Protein AF-A0A2N8M9T2-F1 (afdb_monomer_lite)

Secondary structure (DSSP, 8-state):
--EE----TT---EEEEEEE-SSEEEEEEEETTEEEEEEEEE-TTSEEEEEEEEES---HHHHHHHHHHHHHHHHHHH---EEEEEEEEES----------TTHHHHTT-

Structure (mmCIF, N/CA/C/O backbone):
data_AF-A0A2N8M9T2-F1
#
_entry.id   AF-A0A2N8M9T2-F1
#
loop_
_atom_site.group_PDB
_atom_site.id
_atom_site.type_symbol
_atom_site.label_atom_id
_atom_site.label_alt_id
_atom_site.label_comp_id
_atom_site.label_asym_id
_atom_site.label_entity_id
_atom_site.label_seq_id
_atom_site.pdbx_PDB_ins_code
_atom_site.Cartn_x
_atom_site.Cartn_y
_atom_site.Cartn_z
_atom_site.occupancy
_atom_site.B_iso_or_equiv
_atom_site.auth_seq_id
_atom_site.auth_comp_id
_atom_site.auth_asym_id
_atom_site.auth_atom_id
_atom_site.pdbx_PDB_model_num
ATOM 1 N N . MET A 1 1 ? -4.670 18.600 -5.767 1.00 42.41 1 MET A N 1
ATOM 2 C CA . MET A 1 1 ? -4.744 17.214 -5.257 1.00 42.41 1 MET A CA 1
ATOM 3 C C . MET A 1 1 ? -4.490 17.277 -3.760 1.00 42.41 1 MET A C 1
ATOM 5 O O . MET A 1 1 ? -3.589 18.020 -3.388 1.00 42.41 1 MET A O 1
ATOM 9 N N . PRO A 1 2 ? -5.295 16.626 -2.906 1.00 38.00 2 PRO A N 1
ATOM 10 C CA . PRO A 1 2 ? -5.039 16.622 -1.469 1.00 38.00 2 PRO A CA 1
ATOM 11 C C . PRO A 1 2 ? -3.763 15.819 -1.173 1.00 38.00 2 PRO A C 1
ATOM 13 O O . PRO A 1 2 ? -3.610 14.696 -1.652 1.00 38.00 2 PRO A O 1
ATOM 16 N N . HIS A 1 3 ? -2.844 16.425 -0.425 1.00 40.38 3 HIS A N 1
ATOM 17 C CA . HIS A 1 3 ? -1.669 15.763 0.137 1.00 40.38 3 HIS A CA 1
ATOM 18 C C . HIS A 1 3 ? -2.021 15.304 1.551 1.00 40.38 3 HIS A C 1
ATOM 20 O O . HIS A 1 3 ? -2.480 16.120 2.355 1.00 40.38 3 HIS A O 1
ATOM 26 N N . TYR A 1 4 ? -1.815 14.025 1.857 1.00 47.44 4 TYR A N 1
ATOM 27 C CA . TYR A 1 4 ? -2.029 13.503 3.204 1.00 47.44 4 TYR A CA 1
ATOM 28 C C . TYR A 1 4 ? -0.692 13.546 3.941 1.00 47.44 4 TYR A C 1
ATOM 30 O O . TYR A 1 4 ? 0.163 12.695 3.737 1.00 47.44 4 TYR A O 1
ATOM 38 N N . HIS A 1 5 ? -0.499 14.566 4.777 1.00 45.41 5 HIS A N 1
ATOM 39 C CA . HIS A 1 5 ? 0.665 14.641 5.657 1.00 45.41 5 HIS A CA 1
ATOM 40 C C . HIS A 1 5 ? 0.320 13.903 6.949 1.00 45.41 5 HIS A C 1
ATOM 42 O O . HIS A 1 5 ? -0.305 14.465 7.850 1.00 45.41 5 HIS A O 1
ATOM 48 N N . ASN A 1 6 ? 0.682 12.627 7.038 1.00 44.53 6 ASN A N 1
ATOM 49 C CA . ASN A 1 6 ? 0.607 11.898 8.297 1.00 44.53 6 ASN A CA 1
ATOM 50 C C . ASN A 1 6 ? 1.872 12.209 9.104 1.00 44.53 6 ASN A C 1
ATOM 52 O O . ASN A 1 6 ? 2.899 11.549 8.983 1.00 44.53 6 ASN A O 1
ATOM 56 N N . HIS A 1 7 ? 1.808 13.254 9.931 1.00 40.59 7 HIS A N 1
ATOM 57 C CA . HIS A 1 7 ? 2.900 13.588 10.840 1.00 40.59 7 HIS A CA 1
ATOM 58 C C . HIS A 1 7 ? 3.034 12.517 11.929 1.00 40.59 7 HIS A C 1
ATOM 60 O O . HIS A 1 7 ? 2.364 12.563 12.963 1.00 40.59 7 HIS A O 1
ATOM 66 N N . THR A 1 8 ? 3.956 11.578 11.731 1.00 42.56 8 THR A N 1
ATOM 67 C CA . THR A 1 8 ? 4.552 10.807 12.824 1.00 42.56 8 THR A CA 1
ATOM 68 C C . THR A 1 8 ? 5.969 11.300 13.065 1.00 42.56 8 THR A C 1
ATOM 70 O O . THR A 1 8 ? 6.771 11.384 12.140 1.00 42.56 8 THR A O 1
ATOM 73 N N . LYS A 1 9 ? 6.292 11.628 14.321 1.00 38.72 9 LYS A N 1
ATOM 74 C CA . LYS A 1 9 ? 7.661 11.942 14.751 1.00 38.72 9 LYS A CA 1
ATOM 75 C C . LYS A 1 9 ? 8.610 10.815 14.316 1.00 38.72 9 LYS A C 1
ATOM 77 O O . LYS A 1 9 ? 8.572 9.747 14.916 1.00 38.72 9 LYS A O 1
ATOM 82 N N . GLY A 1 10 ? 9.468 11.074 13.329 1.00 42.47 10 GLY A N 1
ATOM 83 C CA . GLY A 1 10 ? 10.645 10.246 13.037 1.00 42.47 10 GLY A CA 1
ATOM 84 C C . GLY A 1 10 ? 10.859 9.847 11.576 1.00 42.47 10 GLY A C 1
ATOM 85 O O . GLY A 1 10 ? 11.995 9.560 11.220 1.00 42.47 10 GLY A O 1
ATOM 86 N N . SER A 1 11 ? 9.834 9.885 10.723 1.00 51.53 11 SER A N 1
ATOM 87 C CA . SER A 1 11 ? 9.970 9.649 9.277 1.00 51.53 11 SER A CA 1
ATOM 88 C C . SER A 1 11 ? 8.750 10.225 8.560 1.00 51.53 11 SER A C 1
ATOM 90 O O . SER A 1 11 ? 7.643 9.712 8.717 1.00 51.53 11 SER A O 1
ATOM 92 N N . GLU A 1 12 ? 8.922 11.319 7.820 1.00 66.56 12 GLU A N 1
ATOM 93 C CA . GLU A 1 12 ? 7.841 11.895 7.013 1.00 66.56 12 GLU A CA 1
ATOM 94 C C . GLU A 1 12 ? 7.757 11.138 5.686 1.00 66.56 12 GLU A C 1
ATOM 96 O O . GLU A 1 12 ? 8.496 11.423 4.745 1.00 66.56 12 GLU A O 1
ATOM 101 N N . ASN A 1 13 ? 6.879 10.136 5.629 1.00 84.19 13 ASN A N 1
ATOM 102 C CA . ASN A 1 13 ? 6.476 9.548 4.360 1.00 84.19 13 ASN A CA 1
ATOM 103 C C . ASN A 1 13 ? 5.596 10.560 3.618 1.00 84.19 13 ASN A C 1
ATOM 105 O O . ASN A 1 13 ? 4.614 11.055 4.175 1.00 84.19 13 ASN A O 1
ATOM 109 N N . ASP A 1 14 ? 5.919 10.862 2.363 1.00 90.44 14 ASP A N 1
ATOM 110 C CA . ASP A 1 14 ? 5.069 11.719 1.531 1.00 90.44 14 ASP A CA 1
ATOM 111 C C . ASP A 1 14 ? 4.037 10.864 0.792 1.00 90.44 14 ASP A C 1
ATOM 113 O O . ASP A 1 14 ? 4.400 10.052 -0.063 1.00 90.44 14 ASP A O 1
ATOM 117 N N . TRP A 1 15 ? 2.754 11.046 1.122 1.00 93.19 15 TRP A N 1
ATOM 118 C CA . TRP A 1 15 ? 1.638 10.321 0.518 1.00 93.19 15 TRP A CA 1
ATOM 119 C C . TRP A 1 15 ? 0.907 11.172 -0.514 1.00 93.19 15 TRP A C 1
ATOM 121 O O . TRP A 1 15 ? 0.214 12.149 -0.202 1.00 93.19 15 TRP A O 1
ATOM 131 N N . LYS A 1 16 ? 0.950 10.710 -1.761 1.00 93.44 16 LYS A N 1
ATOM 132 C CA . LYS A 1 16 ? 0.199 11.278 -2.876 1.00 93.44 16 LYS A CA 1
ATOM 133 C C . LYS A 1 16 ? -0.935 10.346 -3.287 1.00 93.44 16 LYS A C 1
ATOM 135 O O . LYS A 1 16 ? -0.695 9.253 -3.795 1.00 93.44 16 LYS A O 1
ATOM 140 N N . LEU A 1 17 ? -2.178 10.800 -3.135 1.00 93.69 17 LEU A N 1
ATOM 141 C CA . LEU A 1 17 ? -3.348 10.082 -3.646 1.00 93.69 17 LEU A CA 1
ATOM 142 C C . LEU A 1 17 ? -3.361 10.112 -5.184 1.00 93.69 17 LEU A C 1
ATOM 144 O O . LEU A 1 17 ? -3.381 11.182 -5.794 1.00 93.69 17 LEU A O 1
ATOM 148 N N . ILE A 1 18 ? -3.367 8.932 -5.806 1.00 93.44 18 ILE A N 1
ATOM 149 C CA . ILE A 1 18 ? -3.386 8.749 -7.267 1.00 93.44 18 ILE A CA 1
ATOM 150 C C . ILE A 1 18 ? -4.801 8.448 -7.764 1.00 93.44 18 ILE A C 1
ATOM 152 O O . ILE A 1 18 ? -5.220 8.953 -8.806 1.00 93.44 18 ILE A O 1
ATOM 156 N N . ARG A 1 19 ? -5.545 7.620 -7.027 1.00 91.88 19 ARG A N 1
ATOM 157 C CA . ARG A 1 19 ? -6.906 7.197 -7.379 1.00 91.88 19 ARG A CA 1
ATOM 158 C C . ARG A 1 19 ? -7.705 6.932 -6.117 1.00 91.88 19 ARG A C 1
ATOM 160 O O . ARG A 1 19 ? -7.214 6.270 -5.212 1.00 91.88 19 ARG A O 1
ATOM 167 N N . GLU A 1 20 ? -8.965 7.339 -6.118 1.00 94.12 20 GLU A N 1
ATOM 168 C CA . GLU A 1 20 ? -9.921 6.988 -5.075 1.00 94.12 20 GLU A CA 1
ATOM 169 C C . GLU A 1 20 ? -11.232 6.492 -5.684 1.00 94.12 20 GLU A C 1
ATOM 171 O O . GLU A 1 20 ? -11.740 7.044 -6.661 1.00 94.12 20 GLU A O 1
ATOM 176 N N . THR A 1 21 ? -11.767 5.426 -5.097 1.00 92.38 21 THR A N 1
ATOM 177 C CA . THR A 1 21 ? -13.117 4.917 -5.327 1.00 92.38 21 THR A CA 1
ATOM 178 C C . THR A 1 21 ? -13.796 4.663 -3.977 1.00 92.38 21 THR A C 1
ATOM 180 O O . THR A 1 21 ? -13.179 4.793 -2.917 1.00 92.38 21 THR A O 1
ATOM 183 N N . ALA A 1 22 ? -15.071 4.267 -3.995 1.00 88.94 22 ALA A N 1
ATOM 184 C CA . ALA A 1 22 ? -15.788 3.919 -2.768 1.00 88.94 22 ALA A CA 1
ATOM 185 C C . ALA A 1 22 ? -15.100 2.780 -1.985 1.00 88.94 22 ALA A C 1
ATOM 187 O O . ALA A 1 22 ? -15.047 2.827 -0.755 1.00 88.94 22 ALA A O 1
ATOM 188 N N . SER A 1 23 ? -14.530 1.799 -2.692 1.00 92.06 23 SER A N 1
ATOM 189 C CA . SER A 1 23 ? -13.973 0.570 -2.114 1.00 92.06 23 SER A CA 1
ATOM 190 C C . SER A 1 23 ? -12.458 0.430 -2.268 1.00 92.06 23 SER A C 1
ATOM 192 O O . SER A 1 23 ? -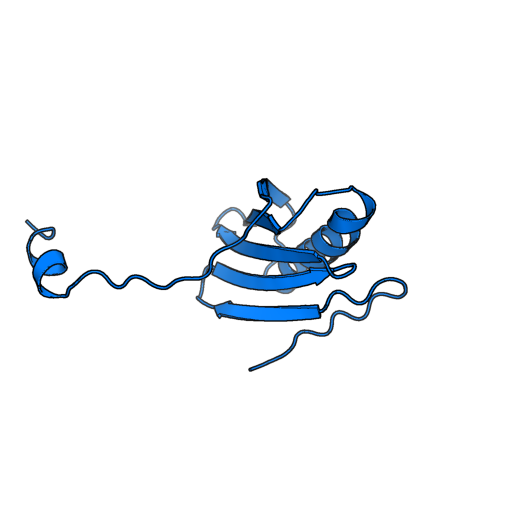11.910 -0.600 -1.884 1.00 92.06 23 SER A O 1
ATOM 194 N N . SER A 1 24 ? -11.759 1.419 -2.830 1.00 94.62 24 SER A N 1
ATOM 195 C CA . SER A 1 24 ? -10.303 1.349 -2.986 1.00 94.62 24 SER A CA 1
ATOM 196 C C . SER A 1 24 ? -9.635 2.717 -3.035 1.00 94.62 24 SER A C 1
ATOM 198 O O . SER A 1 24 ? -10.212 3.680 -3.544 1.00 94.62 24 SER A O 1
ATOM 200 N N . GLN A 1 25 ? -8.381 2.785 -2.609 1.00 95.31 25 GLN A N 1
ATOM 201 C CA . GLN A 1 25 ? -7.523 3.954 -2.756 1.00 95.31 25 GLN A CA 1
ATOM 202 C C . GLN A 1 25 ? -6.135 3.517 -3.214 1.00 95.31 25 GLN A C 1
ATOM 204 O O . GLN A 1 25 ? -5.578 2.564 -2.685 1.00 95.31 25 GLN A O 1
ATOM 209 N N . LYS A 1 26 ? -5.571 4.242 -4.177 1.00 95.12 26 LYS A N 1
ATOM 210 C CA . LYS A 1 26 ? -4.200 4.047 -4.638 1.00 95.12 26 LYS A CA 1
ATOM 211 C C . LYS A 1 26 ? -3.364 5.264 -4.282 1.00 95.12 26 LYS A C 1
ATOM 213 O O . LYS A 1 26 ? -3.731 6.387 -4.643 1.00 95.12 26 LYS A O 1
ATOM 218 N N . PHE A 1 27 ? -2.223 5.024 -3.657 1.00 95.44 27 PHE A N 1
ATOM 219 C CA . PHE A 1 27 ? -1.260 6.032 -3.254 1.00 95.44 27 PHE A CA 1
ATOM 220 C C . PHE A 1 27 ? 0.102 5.767 -3.878 1.00 95.44 27 PHE A C 1
ATOM 222 O O . PHE A 1 27 ? 0.490 4.623 -4.113 1.00 95.44 27 PHE A O 1
ATOM 229 N N . ARG A 1 28 ? 0.838 6.852 -4.087 1.00 94.88 28 ARG A N 1
ATOM 230 C CA . ARG A 1 28 ? 2.288 6.826 -4.195 1.00 94.88 28 ARG A CA 1
ATOM 231 C C . ARG A 1 28 ? 2.859 7.352 -2.895 1.00 94.88 28 ARG A C 1
ATOM 233 O O . ARG A 1 28 ? 2.503 8.455 -2.485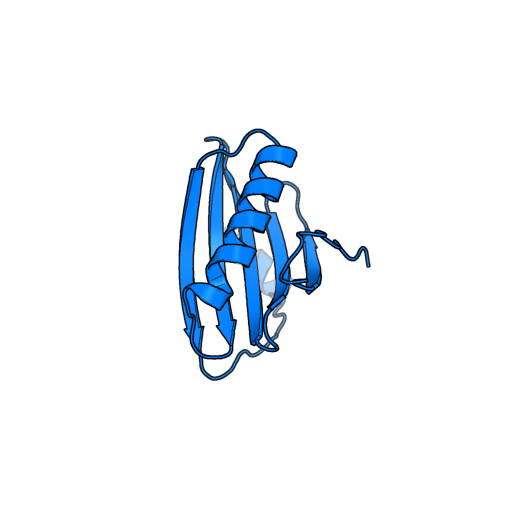 1.00 94.88 28 ARG A O 1
ATOM 240 N N . VAL A 1 29 ? 3.739 6.573 -2.293 1.00 94.44 29 VAL A N 1
ATOM 241 C CA . VAL A 1 29 ? 4.435 6.913 -1.060 1.00 94.44 29 VAL A CA 1
ATOM 242 C C . VAL A 1 29 ? 5.906 7.095 -1.382 1.00 94.44 29 VAL A C 1
ATOM 244 O O . VAL A 1 29 ? 6.502 6.251 -2.050 1.00 94.44 29 VAL A O 1
ATOM 247 N N . THR A 1 30 ? 6.486 8.200 -0.930 1.00 92.88 30 THR A N 1
ATOM 248 C CA . THR A 1 30 ? 7.938 8.388 -0.953 1.00 92.88 30 THR A CA 1
ATOM 249 C C . THR A 1 30 ? 8.456 8.247 0.469 1.00 92.88 30 THR A C 1
ATOM 251 O O . THR A 1 30 ? 8.144 9.079 1.318 1.00 92.88 30 THR A O 1
ATOM 254 N N . ALA A 1 31 ? 9.231 7.195 0.718 1.00 90.19 31 ALA A N 1
ATOM 255 C CA . ALA A 1 31 ? 9.808 6.861 2.016 1.00 90.19 31 ALA A CA 1
ATOM 256 C C . ALA A 1 31 ? 11.310 6.621 1.833 1.00 90.19 31 ALA A C 1
ATOM 258 O O . ALA A 1 31 ? 11.697 5.861 0.955 1.00 90.19 31 ALA A O 1
ATOM 259 N N . GLU A 1 32 ? 12.171 7.306 2.592 1.00 88.06 32 GLU A N 1
ATOM 260 C CA . GLU A 1 32 ? 13.640 7.199 2.452 1.00 88.06 32 GLU A CA 1
ATOM 261 C C . GLU A 1 32 ? 14.134 7.328 0.988 1.00 88.06 32 GLU A C 1
ATOM 263 O O . GLU A 1 32 ? 14.996 6.581 0.540 1.00 88.06 32 GLU A O 1
ATOM 268 N N . GLN A 1 33 ? 13.551 8.255 0.210 1.00 86.75 33 GLN A N 1
ATOM 269 C CA . GLN A 1 33 ? 13.806 8.445 -1.238 1.00 86.75 33 GLN A CA 1
ATOM 270 C C . GLN A 1 33 ? 13.392 7.267 -2.144 1.00 86.75 33 GLN A C 1
ATOM 272 O O . GLN A 1 33 ? 13.544 7.345 -3.363 1.00 86.75 33 GLN A O 1
ATOM 277 N N . THR A 1 34 ? 12.816 6.215 -1.571 1.00 90.62 34 THR A N 1
ATOM 278 C CA . THR A 1 34 ? 12.262 5.059 -2.272 1.00 90.62 34 THR A CA 1
ATOM 279 C C . THR A 1 34 ? 10.794 5.302 -2.594 1.00 90.62 34 THR A C 1
ATOM 281 O O . THR A 1 34 ? 10.033 5.800 -1.759 1.00 90.62 34 THR A O 1
ATOM 284 N N . LYS A 1 35 ? 10.379 4.953 -3.816 1.00 93.69 35 LYS A N 1
ATOM 285 C CA . LYS A 1 35 ? 8.973 5.029 -4.219 1.00 93.69 35 LYS A CA 1
ATOM 286 C C . LYS A 1 35 ? 8.271 3.716 -3.929 1.00 93.69 35 LYS A C 1
ATOM 288 O O . LYS A 1 35 ? 8.774 2.644 -4.261 1.00 93.69 35 LYS A O 1
ATOM 293 N N . ILE A 1 36 ? 7.082 3.825 -3.357 1.00 95.44 36 ILE A N 1
ATOM 294 C CA . ILE A 1 36 ? 6.224 2.696 -3.033 1.00 95.44 36 ILE A CA 1
ATOM 295 C C . ILE A 1 36 ? 4.835 2.991 -3.591 1.00 95.44 36 ILE A C 1
ATOM 297 O O . ILE A 1 36 ? 4.208 3.991 -3.240 1.00 95.44 36 ILE A O 1
ATOM 301 N N . GLU A 1 37 ? 4.340 2.134 -4.474 1.00 96.25 37 GLU A N 1
ATOM 302 C CA . GLU A 1 37 ? 2.939 2.157 -4.882 1.00 96.25 37 GLU A CA 1
ATOM 303 C C . GLU A 1 37 ? 2.136 1.319 -3.889 1.00 96.25 37 GLU A C 1
ATOM 305 O O . GLU A 1 37 ? 2.446 0.149 -3.670 1.00 96.25 37 GLU A O 1
ATOM 310 N N . VAL A 1 38 ? 1.106 1.917 -3.297 1.00 96.88 38 VAL A N 1
ATOM 311 C CA . VAL A 1 38 ? 0.234 1.267 -2.315 1.00 96.88 38 VAL A CA 1
ATOM 312 C C . VAL A 1 38 ? -1.188 1.266 -2.866 1.00 96.88 38 VAL A C 1
ATOM 314 O O . VAL A 1 38 ? -1.789 2.329 -3.020 1.00 96.88 38 VAL A O 1
ATOM 317 N N . ASP A 1 39 ? -1.736 0.091 -3.177 1.00 96.50 39 ASP A N 1
ATOM 318 C CA . ASP A 1 39 ? -3.149 -0.073 -3.547 1.00 96.50 39 ASP A CA 1
ATOM 319 C C . ASP A 1 39 ? -3.903 -0.741 -2.401 1.00 96.50 39 ASP A C 1
ATOM 321 O O . ASP A 1 39 ? -3.616 -1.876 -2.024 1.00 96.50 39 ASP A O 1
ATOM 325 N N . ILE A 1 40 ? -4.852 -0.010 -1.830 1.00 96.31 40 ILE A N 1
ATOM 326 C CA . ILE A 1 40 ? -5.657 -0.416 -0.686 1.00 96.31 40 ILE A CA 1
ATOM 327 C C . ILE A 1 40 ? -7.061 -0.726 -1.181 1.00 96.31 40 ILE A C 1
ATOM 329 O O . ILE A 1 40 ? -7.706 0.126 -1.798 1.00 96.31 40 ILE A O 1
ATOM 333 N N . HIS A 1 41 ? -7.578 -1.904 -0.842 1.00 96.12 41 HIS A N 1
ATOM 334 C CA . HIS A 1 41 ? -8.982 -2.242 -1.035 1.00 96.12 41 HIS A CA 1
ATOM 335 C C . HIS A 1 41 ? -9.657 -2.547 0.301 1.00 96.12 41 HIS A C 1
ATOM 337 O O . HIS A 1 41 ? -9.122 -3.246 1.160 1.00 96.12 41 HIS A O 1
ATOM 343 N N . TYR A 1 42 ? -10.863 -2.010 0.443 1.00 93.38 42 TYR A N 1
ATOM 344 C CA . TYR A 1 42 ? -11.705 -2.147 1.621 1.00 93.38 42 TYR A CA 1
ATOM 345 C C . TYR A 1 42 ? -12.726 -3.256 1.372 1.00 93.38 42 TYR A C 1
ATOM 347 O O . TYR A 1 42 ? -13.572 -3.124 0.482 1.00 93.38 42 TYR A O 1
ATOM 355 N N . THR A 1 43 ? -12.649 -4.351 2.132 1.00 92.62 43 THR A N 1
ATOM 356 C CA . THR A 1 43 ? -13.586 -5.476 1.998 1.00 92.62 43 THR A CA 1
ATOM 357 C C . THR A 1 43 ? -14.784 -5.348 2.942 1.00 92.62 43 THR A C 1
ATOM 359 O O . THR A 1 43 ? -14.744 -4.648 3.953 1.00 92.62 43 THR A O 1
ATOM 362 N N . ALA A 1 44 ? -15.869 -6.066 2.639 1.00 89.81 44 ALA A N 1
ATOM 363 C CA . ALA A 1 44 ? -17.055 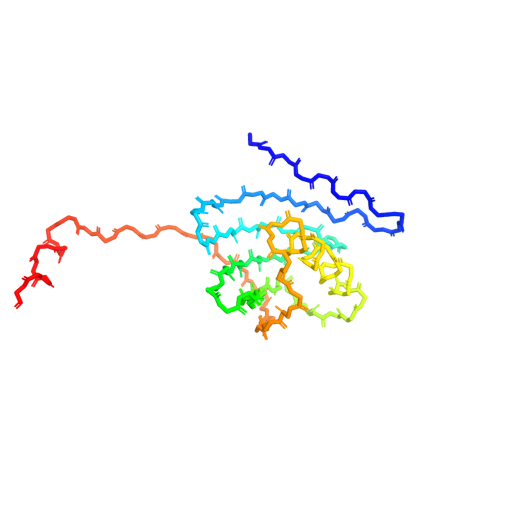-6.104 3.499 1.00 89.81 44 ALA A CA 1
ATOM 364 C C . ALA A 1 44 ? -16.782 -6.743 4.877 1.00 89.81 44 ALA A C 1
ATOM 366 O O . ALA A 1 44 ? -17.449 -6.416 5.854 1.00 89.81 44 ALA A O 1
ATOM 367 N N . GLU A 1 45 ? -15.779 -7.618 4.962 1.00 90.88 45 GLU A N 1
ATOM 368 C CA . GLU A 1 45 ? -15.364 -8.332 6.178 1.00 90.88 45 GLU A CA 1
ATOM 369 C C . GLU A 1 45 ? -14.492 -7.471 7.107 1.00 90.88 45 GLU A C 1
ATOM 371 O O . GLU A 1 45 ? -13.986 -7.968 8.109 1.00 90.88 45 GLU A O 1
ATOM 376 N N . LYS A 1 46 ? -14.317 -6.178 6.789 1.00 91.00 46 LYS A N 1
ATOM 377 C CA . LYS A 1 46 ? -13.419 -5.245 7.488 1.00 91.00 46 LYS A CA 1
ATOM 378 C C . LYS A 1 46 ? -11.948 -5.678 7.473 1.00 91.00 46 LYS A C 1
ATOM 380 O O . LYS A 1 46 ? -11.191 -5.399 8.404 1.00 91.00 46 LYS A O 1
ATOM 385 N N . ILE A 1 47 ? -11.532 -6.308 6.378 1.00 93.38 47 ILE A N 1
ATOM 386 C CA . ILE A 1 47 ? -10.130 -6.605 6.083 1.00 93.38 47 ILE A CA 1
ATOM 387 C C . ILE A 1 47 ? -9.644 -5.577 5.057 1.00 93.38 47 ILE A C 1
ATOM 389 O O . ILE A 1 47 ? -10.310 -5.308 4.055 1.00 93.38 47 ILE A O 1
ATOM 393 N N . LEU A 1 48 ? -8.497 -4.962 5.321 1.00 94.25 48 LEU A N 1
ATOM 394 C CA . LEU A 1 48 ? -7.763 -4.180 4.334 1.00 94.25 48 LEU A CA 1
ATOM 395 C C . LEU A 1 48 ? -6.911 -5.133 3.513 1.00 94.25 48 LEU A C 1
ATOM 397 O O . LEU A 1 48 ? -5.966 -5.699 4.053 1.00 94.25 48 LEU A O 1
ATOM 401 N N . THR A 1 49 ? -7.197 -5.279 2.225 1.00 96.88 49 THR A N 1
ATOM 402 C CA . THR A 1 49 ? -6.265 -5.965 1.322 1.00 96.88 49 THR A CA 1
ATOM 403 C C . THR A 1 49 ? -5.354 -4.929 0.679 1.00 96.88 49 THR A C 1
ATOM 405 O O . THR A 1 49 ? -5.850 -3.991 0.045 1.00 96.88 49 THR A O 1
ATOM 408 N N . VAL A 1 50 ? -4.043 -5.078 0.844 1.00 97.56 50 VAL A N 1
ATOM 409 C CA . VAL A 1 50 ? -3.047 -4.075 0.457 1.00 97.56 50 VAL A CA 1
ATOM 410 C C . VAL A 1 50 ? -2.007 -4.679 -0.475 1.00 97.56 50 VAL A C 1
ATOM 412 O O . VAL A 1 50 ? -1.348 -5.658 -0.146 1.00 97.56 50 VAL A O 1
ATOM 415 N N . ASN A 1 51 ? -1.810 -4.058 -1.630 1.00 97.75 51 ASN A N 1
ATOM 416 C CA . ASN A 1 51 ? -0.712 -4.388 -2.530 1.00 97.75 51 ASN A CA 1
ATOM 417 C C . ASN A 1 51 ? 0.348 -3.294 -2.445 1.00 97.75 51 ASN A C 1
ATOM 419 O O . ASN A 1 51 ? 0.042 -2.127 -2.697 1.00 97.75 51 ASN A O 1
ATOM 423 N N . LEU A 1 52 ? 1.578 -3.675 -2.106 1.00 97.12 52 LEU A N 1
ATOM 424 C CA . LEU A 1 52 ? 2.735 -2.790 -2.073 1.00 97.12 52 LEU A CA 1
ATOM 425 C C . LEU A 1 52 ? 3.705 -3.169 -3.192 1.00 97.12 52 LEU A C 1
ATOM 427 O O . LEU A 1 52 ? 4.099 -4.330 -3.307 1.00 97.12 52 LEU A O 1
ATOM 431 N N . VAL A 1 53 ? 4.122 -2.186 -3.985 1.00 96.75 53 VAL A N 1
ATOM 432 C CA . VAL A 1 53 ? 5.204 -2.344 -4.965 1.00 96.75 53 VAL A CA 1
ATOM 433 C C . VAL A 1 53 ? 6.297 -1.336 -4.654 1.00 96.75 53 VAL A C 1
ATOM 435 O O . VAL A 1 53 ? 6.044 -0.134 -4.698 1.00 96.75 53 VAL A O 1
ATOM 438 N N . VAL A 1 54 ? 7.496 -1.819 -4.347 1.00 96.19 54 VAL A N 1
ATOM 439 C CA . VAL A 1 54 ? 8.657 -1.004 -3.980 1.00 96.19 54 VAL A CA 1
ATOM 440 C C . VAL A 1 54 ? 9.603 -0.910 -5.174 1.00 96.19 54 VAL A C 1
ATOM 442 O O . VAL A 1 54 ? 10.030 -1.928 -5.716 1.00 96.19 54 VAL A O 1
ATOM 445 N N . GLU A 1 55 ? 9.936 0.314 -5.587 1.00 94.50 55 GLU A N 1
ATOM 446 C CA . GLU A 1 55 ? 11.009 0.573 -6.551 1.00 94.50 55 GLU A CA 1
ATOM 447 C C . GLU A 1 55 ? 12.360 0.507 -5.825 1.00 94.50 55 GLU A C 1
ATOM 449 O O . GLU A 1 55 ? 12.819 1.488 -5.246 1.00 94.50 55 GLU A O 1
ATOM 454 N N . GLY A 1 56 ? 12.976 -0.669 -5.819 1.00 90.88 56 GLY A N 1
ATOM 455 C CA . GLY A 1 56 ? 14.206 -0.980 -5.108 1.00 90.88 56 GLY A CA 1
ATOM 456 C C . GLY A 1 56 ? 14.045 -2.228 -4.251 1.00 90.88 56 GLY A C 1
ATOM 457 O O . GLY A 1 56 ? 13.352 -3.171 -4.625 1.00 90.88 56 GLY A O 1
ATOM 458 N N . HIS A 1 57 ? 14.706 -2.229 -3.095 1.00 91.06 57 HIS A N 1
ATOM 459 C CA . HIS A 1 57 ? 14.649 -3.330 -2.142 1.00 91.06 57 HIS A CA 1
ATOM 460 C C . HIS A 1 57 ? 13.880 -2.923 -0.887 1.00 91.06 57 HIS A C 1
ATOM 462 O O . HIS A 1 57 ? 14.218 -1.932 -0.234 1.00 91.06 57 HIS A O 1
ATOM 468 N N . ALA A 1 58 ? 12.874 -3.708 -0.519 1.00 91.50 58 ALA A N 1
ATOM 469 C CA . ALA A 1 58 ? 12.125 -3.502 0.698 1.00 91.50 58 ALA A CA 1
ATOM 470 C C . ALA A 1 58 ? 12.919 -3.946 1.926 1.00 91.50 58 ALA A C 1
ATOM 472 O O . ALA A 1 58 ? 13.299 -5.106 2.091 1.00 91.50 58 ALA A O 1
ATOM 473 N N . THR A 1 59 ? 13.087 -3.017 2.859 1.00 92.25 59 THR A N 1
ATOM 474 C CA . THR A 1 59 ? 13.627 -3.293 4.188 1.00 92.25 59 THR A CA 1
ATOM 475 C C . THR A 1 59 ? 12.543 -3.106 5.243 1.00 92.25 59 THR A C 1
ATOM 477 O O . THR A 1 59 ? 11.549 -2.407 5.042 1.00 92.25 59 THR A O 1
ATOM 480 N N . LYS A 1 60 ? 12.733 -3.708 6.421 1.00 89.12 60 LYS A N 1
ATOM 481 C CA . LYS A 1 60 ? 11.811 -3.498 7.548 1.00 89.12 60 LYS A CA 1
ATOM 482 C C . LYS A 1 60 ? 11.775 -2.038 8.007 1.00 89.12 60 LYS A C 1
ATOM 484 O O . LYS A 1 60 ? 10.714 -1.570 8.402 1.00 89.12 60 LYS A O 1
ATOM 489 N N . SER A 1 61 ? 12.907 -1.329 7.968 1.00 89.19 61 SER A N 1
ATOM 490 C CA . SER A 1 61 ? 12.963 0.091 8.343 1.00 89.19 61 SER A CA 1
ATOM 491 C C . SER A 1 61 ? 12.142 0.955 7.393 1.00 89.19 61 SER A C 1
ATOM 493 O O . SER A 1 61 ? 11.420 1.825 7.860 1.00 89.19 61 SER A O 1
ATOM 495 N N . LEU A 1 62 ? 12.182 0.639 6.095 1.00 90.94 62 LEU A N 1
ATOM 496 C CA . LEU A 1 62 ? 11.377 1.301 5.078 1.00 90.94 62 LEU A CA 1
ATOM 497 C C . LEU A 1 62 ? 9.879 0.994 5.237 1.00 90.94 62 LEU A C 1
ATOM 499 O O . LEU A 1 62 ? 9.047 1.894 5.175 1.00 90.94 62 LEU A O 1
ATOM 503 N N . LEU A 1 63 ? 9.522 -0.281 5.431 1.00 92.50 63 LEU A N 1
ATOM 504 C CA . LEU A 1 63 ? 8.125 -0.720 5.391 1.00 92.50 63 LEU A CA 1
ATOM 505 C C . LEU A 1 63 ? 7.346 -0.468 6.680 1.00 92.50 63 LEU A C 1
ATOM 507 O O . LEU A 1 63 ? 6.156 -0.171 6.603 1.00 92.50 63 LEU A O 1
ATOM 511 N N . ASN A 1 64 ? 7.967 -0.594 7.856 1.00 92.69 64 ASN A N 1
ATOM 512 C CA . ASN A 1 64 ? 7.239 -0.485 9.124 1.00 92.69 64 ASN A CA 1
ATOM 513 C C . ASN A 1 64 ? 6.486 0.857 9.262 1.00 92.69 64 ASN A C 1
ATOM 515 O O . ASN A 1 64 ? 5.288 0.815 9.539 1.00 92.69 64 ASN A O 1
ATOM 519 N N . PRO A 1 65 ? 7.101 2.028 8.990 1.00 91.44 65 PRO A N 1
ATOM 520 C CA . PRO A 1 65 ? 6.389 3.306 9.056 1.00 91.44 65 PRO A CA 1
ATOM 521 C C . PRO A 1 65 ? 5.218 3.394 8.068 1.00 91.44 65 PRO A C 1
ATOM 523 O O . PRO A 1 65 ? 4.163 3.935 8.394 1.00 91.44 65 PRO A O 1
ATOM 526 N N . VAL A 1 66 ? 5.380 2.828 6.868 1.00 93.50 66 VAL A N 1
ATOM 527 C CA . VAL A 1 66 ? 4.330 2.798 5.838 1.00 93.50 66 VAL A CA 1
ATOM 528 C C . VAL A 1 66 ? 3.155 1.932 6.297 1.00 93.50 66 VAL A C 1
ATOM 530 O O . VAL A 1 66 ? 2.003 2.348 6.186 1.00 93.50 66 VAL A O 1
ATOM 533 N N . MET A 1 67 ? 3.429 0.759 6.871 1.00 94.56 67 MET A N 1
ATOM 534 C CA . MET A 1 67 ? 2.402 -0.144 7.400 1.00 94.56 67 MET A CA 1
ATOM 535 C C . MET A 1 67 ? 1.661 0.451 8.604 1.00 94.56 67 MET A C 1
ATOM 537 O O . MET A 1 67 ? 0.438 0.323 8.682 1.00 94.56 67 MET A O 1
ATOM 541 N N . ASP A 1 68 ? 2.358 1.156 9.498 1.00 93.00 68 ASP A N 1
ATOM 542 C CA . ASP A 1 68 ? 1.735 1.867 10.622 1.00 93.00 68 ASP A CA 1
ATOM 543 C C . ASP A 1 68 ? 0.742 2.934 10.130 1.00 93.00 68 ASP A C 1
ATOM 545 O O . ASP A 1 68 ? -0.359 3.093 10.668 1.00 93.00 68 ASP A O 1
ATOM 549 N N . GLU A 1 69 ? 1.101 3.658 9.069 1.00 92.56 69 GLU A N 1
ATOM 550 C CA . GLU A 1 69 ? 0.226 4.644 8.437 1.00 92.56 69 GLU A CA 1
ATOM 551 C C . GLU A 1 69 ? -0.983 4.015 7.740 1.00 92.56 69 GLU A C 1
ATOM 553 O O . GLU A 1 69 ? -2.099 4.523 7.892 1.00 92.56 69 GLU A O 1
ATOM 558 N N . ILE A 1 70 ? -0.801 2.879 7.061 1.00 93.75 70 ILE A N 1
ATOM 559 C CA . ILE A 1 70 ? -1.900 2.088 6.486 1.00 93.75 70 ILE A CA 1
ATOM 560 C C . ILE A 1 70 ? -2.865 1.631 7.583 1.00 93.75 70 ILE A C 1
ATOM 562 O O . ILE A 1 70 ? -4.081 1.752 7.420 1.00 93.75 70 ILE A O 1
ATOM 566 N N . GLY A 1 71 ? -2.348 1.163 8.722 1.00 92.12 71 GLY A N 1
ATOM 567 C CA . GLY A 1 71 ? -3.171 0.776 9.867 1.00 92.12 71 GLY A CA 1
ATOM 568 C C . GLY A 1 71 ? -4.037 1.928 10.372 1.00 92.12 71 GLY A C 1
ATOM 569 O O . GLY A 1 71 ? -5.244 1.767 10.561 1.00 92.12 71 GLY A O 1
ATOM 570 N N . ARG A 1 72 ? -3.465 3.130 10.502 1.00 90.62 72 ARG A N 1
ATOM 571 C CA . ARG A 1 72 ? -4.234 4.330 10.876 1.00 90.62 72 ARG A CA 1
ATOM 572 C C . ARG A 1 72 ? -5.307 4.685 9.850 1.00 90.62 72 ARG A C 1
ATOM 574 O O . ARG A 1 72 ? -6.428 5.017 10.243 1.00 90.62 72 ARG A O 1
ATOM 581 N N . LEU A 1 73 ? -4.997 4.578 8.556 1.00 88.75 73 LEU A N 1
ATOM 582 C CA . LEU A 1 73 ? -5.980 4.779 7.487 1.00 88.75 73 LEU A CA 1
ATOM 583 C C . LEU A 1 73 ? -7.147 3.789 7.622 1.00 88.75 73 LEU A C 1
ATOM 585 O O . LEU A 1 73 ? -8.307 4.207 7.590 1.00 88.75 73 LEU A O 1
ATOM 589 N N . GLY A 1 74 ? -6.856 2.508 7.858 1.00 89.12 74 GLY A N 1
ATOM 590 C CA . GLY A 1 74 ? -7.854 1.460 8.094 1.00 89.12 74 GLY A CA 1
ATOM 591 C C . GLY A 1 74 ? -8.795 1.742 9.250 1.00 89.12 74 GLY A C 1
ATOM 592 O O . GLY A 1 74 ? -10.020 1.712 9.093 1.00 89.12 74 GLY A O 1
ATOM 593 N N . LEU A 1 75 ? -8.223 2.072 10.406 1.00 89.25 75 LEU A N 1
ATOM 594 C CA . LEU A 1 75 ? -8.991 2.381 11.608 1.00 89.25 75 LEU A CA 1
ATOM 595 C C . LEU A 1 75 ? -9.885 3.609 11.399 1.00 89.25 75 LEU A C 1
ATOM 597 O O . LEU A 1 75 ? -11.061 3.574 11.760 1.00 89.25 75 LEU A O 1
ATOM 601 N N . SER A 1 76 ? -9.373 4.655 10.740 1.00 86.00 76 SER A N 1
ATOM 602 C CA . SER A 1 76 ? -10.124 5.898 10.507 1.00 86.00 76 SER A CA 1
ATOM 603 C C . SER A 1 76 ? -11.329 5.747 9.570 1.00 86.00 76 SER A C 1
ATOM 605 O O . SER A 1 76 ? -12.271 6.533 9.657 1.00 86.00 76 SER A O 1
ATOM 607 N N . ARG A 1 77 ? -11.322 4.744 8.680 1.00 82.00 77 ARG A N 1
ATOM 608 C CA . ARG A 1 77 ? -12.349 4.575 7.638 1.00 82.00 77 ARG A CA 1
ATOM 609 C C . ARG A 1 77 ? -13.487 3.630 8.025 1.00 82.00 77 ARG A C 1
ATOM 611 O O . ARG A 1 77 ? -14.540 3.677 7.394 1.00 82.00 77 ARG A O 1
ATOM 618 N N . GLY A 1 78 ? -13.316 2.785 9.042 1.00 80.31 78 GLY A N 1
ATOM 619 C CA . GLY A 1 78 ? -14.394 1.884 9.463 1.00 80.31 78 GLY A CA 1
ATOM 620 C C . GLY A 1 78 ? -13.982 0.707 10.335 1.00 80.31 78 GLY A C 1
ATOM 621 O O . GLY A 1 78 ? -14.636 -0.334 10.253 1.00 80.31 78 GLY A O 1
ATOM 622 N N . ASP A 1 79 ? -12.936 0.869 11.155 1.00 87.19 79 ASP A N 1
ATOM 623 C CA . ASP A 1 79 ? -12.442 -0.186 12.051 1.00 87.19 79 ASP A CA 1
ATOM 624 C C . ASP A 1 79 ? -11.954 -1.433 11.287 1.00 87.19 79 ASP A C 1
ATOM 626 O O . ASP A 1 79 ? -12.291 -2.574 11.599 1.00 87.19 79 ASP A O 1
ATOM 630 N N . TYR A 1 80 ? -11.176 -1.204 10.225 1.00 89.38 80 TYR A N 1
ATOM 631 C CA . TYR A 1 80 ? -10.500 -2.279 9.506 1.00 89.38 80 TYR A CA 1
ATOM 632 C C . TYR A 1 80 ? -9.250 -2.699 10.288 1.00 89.38 80 TYR A C 1
ATOM 634 O O . TYR A 1 80 ? -8.171 -2.141 10.094 1.00 89.38 80 TYR A O 1
ATOM 642 N N . ALA A 1 81 ? -9.414 -3.642 11.215 1.00 84.25 81 ALA A N 1
ATOM 643 C CA . ALA A 1 81 ? -8.371 -4.042 12.164 1.00 84.25 81 ALA A CA 1
ATOM 644 C C . ALA A 1 81 ? -7.385 -5.095 11.620 1.00 84.25 81 ALA A C 1
ATOM 646 O O . ALA A 1 81 ? -6.361 -5.358 12.248 1.00 84.25 81 ALA A O 1
ATOM 647 N N . VAL A 1 82 ? -7.683 -5.706 10.469 1.00 91.25 82 VAL A N 1
ATOM 648 C CA . VAL A 1 82 ? -6.832 -6.719 9.829 1.00 91.25 82 VAL A CA 1
ATOM 649 C C . VAL A 1 82 ? -6.313 -6.181 8.503 1.00 91.25 82 VAL A C 1
ATOM 651 O O . VAL A 1 82 ? -7.094 -5.693 7.687 1.00 91.25 82 VAL A O 1
ATOM 654 N N . ILE A 1 83 ? -5.002 -6.301 8.288 1.00 93.88 83 ILE A N 1
ATOM 655 C CA . ILE A 1 83 ? -4.331 -5.958 7.032 1.00 93.88 83 ILE A CA 1
ATOM 656 C C . ILE A 1 83 ? -3.787 -7.249 6.421 1.00 93.88 83 ILE A C 1
ATOM 658 O O . ILE A 1 83 ? -2.854 -7.843 6.957 1.00 93.88 83 ILE A O 1
ATOM 662 N N . ASP A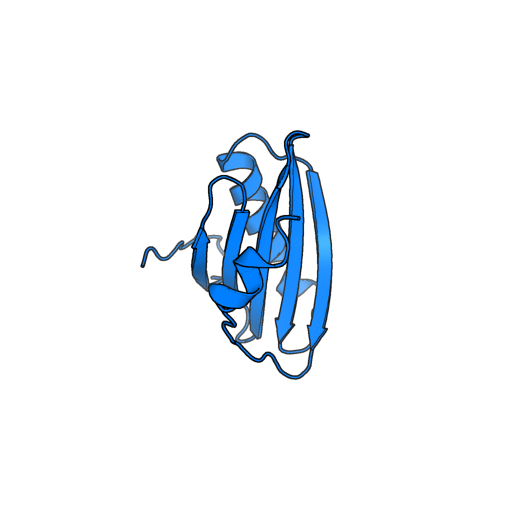 1 84 ? -4.374 -7.669 5.308 1.00 96.25 84 ASP A N 1
ATOM 663 C CA . ASP A 1 84 ? -3.843 -8.716 4.440 1.00 96.25 84 ASP A CA 1
ATOM 664 C C . ASP A 1 84 ? -3.033 -8.044 3.327 1.00 96.25 84 ASP A C 1
ATOM 666 O O . ASP A 1 84 ? -3.550 -7.151 2.654 1.00 96.25 84 ASP A O 1
ATOM 670 N N . TYR A 1 85 ? -1.757 -8.392 3.156 1.00 96.81 85 TYR A N 1
ATOM 671 C CA . TYR A 1 85 ? -0.897 -7.671 2.221 1.00 96.81 85 TYR A CA 1
ATOM 672 C C . TYR A 1 85 ? -0.024 -8.568 1.354 1.00 96.81 85 TYR A C 1
ATOM 674 O O . TYR A 1 85 ? 0.475 -9.607 1.778 1.00 96.81 85 TYR A O 1
ATOM 682 N N . THR A 1 86 ? 0.209 -8.100 0.130 1.00 97.12 86 THR A N 1
ATOM 683 C CA . THR A 1 86 ? 1.228 -8.625 -0.779 1.00 97.12 86 THR A CA 1
ATOM 684 C C . THR A 1 86 ? 2.262 -7.538 -1.040 1.00 97.12 86 THR A C 1
ATOM 686 O O . THR A 1 86 ? 1.915 -6.376 -1.250 1.00 97.12 86 THR A O 1
ATOM 689 N N . LEU A 1 87 ? 3.537 -7.920 -1.031 1.00 96.81 87 LEU A N 1
ATOM 690 C CA . LEU A 1 87 ? 4.673 -7.044 -1.294 1.00 96.81 87 LEU A CA 1
ATOM 691 C C . LEU A 1 87 ? 5.424 -7.544 -2.527 1.00 96.81 87 LEU A C 1
ATOM 693 O O . LEU A 1 87 ? 5.648 -8.745 -2.682 1.00 96.81 87 LEU A O 1
ATOM 697 N N . SER A 1 88 ? 5.826 -6.627 -3.396 1.00 96.00 88 SER A N 1
ATOM 698 C CA . SER A 1 88 ? 6.710 -6.898 -4.525 1.00 96.00 88 SER A CA 1
ATOM 699 C C . SER A 1 88 ? 7.824 -5.862 -4.585 1.00 96.00 88 SER A C 1
ATOM 701 O O . SER A 1 88 ? 7.555 -4.665 -4.517 1.00 96.00 88 SER A O 1
ATOM 703 N N . ASP A 1 89 ? 9.048 -6.335 -4.782 1.00 94.19 89 ASP A N 1
ATOM 704 C CA . ASP A 1 89 ? 10.229 -5.504 -5.010 1.00 94.19 89 ASP A CA 1
ATOM 705 C C . ASP A 1 89 ? 10.591 -5.555 -6.495 1.00 94.19 89 ASP A C 1
ATOM 707 O O . ASP A 1 89 ? 10.558 -6.622 -7.115 1.00 94.19 89 ASP A O 1
ATOM 711 N N . THR A 1 90 ? 10.929 -4.408 -7.078 1.00 93.50 90 THR A N 1
ATOM 712 C CA . THR A 1 90 ? 11.329 -4.299 -8.485 1.00 93.50 90 THR A CA 1
ATOM 713 C C . THR A 1 90 ? 12.426 -3.260 -8.652 1.00 93.50 90 THR A C 1
ATOM 715 O O . THR A 1 90 ? 12.415 -2.235 -7.984 1.00 93.50 90 THR A O 1
ATOM 718 N N . GLU A 1 91 ? 13.353 -3.473 -9.585 1.00 91.31 91 GLU A N 1
ATOM 719 C CA . GLU A 1 91 ? 14.385 -2.477 -9.909 1.00 91.31 91 GLU A CA 1
ATOM 720 C C . GLU A 1 91 ? 13.791 -1.215 -10.546 1.00 91.31 91 GLU A C 1
ATOM 722 O O . GLU A 1 91 ? 14.294 -0.109 -10.351 1.00 91.31 91 GLU A O 1
ATOM 727 N N . HIS A 1 92 ? 12.710 -1.383 -11.311 1.00 88.31 92 HIS A N 1
ATOM 728 C CA . HIS A 1 92 ? 12.087 -0.312 -12.074 1.00 88.31 92 HIS A CA 1
ATOM 729 C C . HIS A 1 92 ? 10.569 -0.378 -11.976 1.00 88.31 92 HIS A C 1
ATOM 731 O O . HI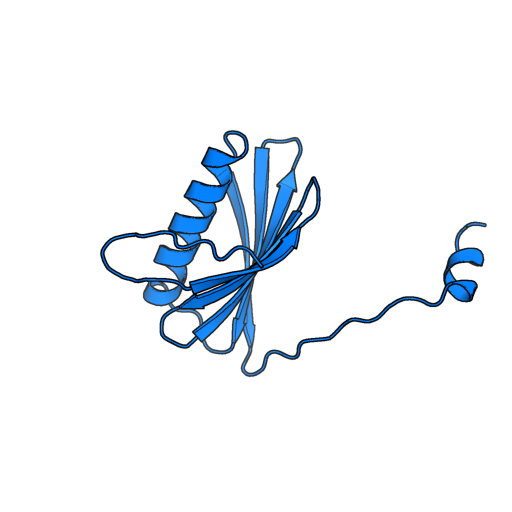S A 1 92 ? 9.965 -1.450 -12.098 1.00 88.31 92 HIS A O 1
ATOM 737 N N . LEU A 1 93 ? 9.948 0.790 -11.812 1.00 86.31 93 LEU A N 1
ATOM 738 C CA . LEU A 1 93 ? 8.500 0.938 -11.799 1.00 86.31 93 LEU A CA 1
ATOM 739 C C . LEU A 1 93 ? 8.060 1.821 -12.967 1.00 86.31 93 LEU A C 1
ATOM 741 O O . LEU A 1 93 ? 8.444 2.984 -13.071 1.00 86.31 93 LEU A O 1
ATOM 745 N N . ILE A 1 94 ? 7.247 1.257 -13.863 1.00 86.06 94 ILE A N 1
ATOM 746 C CA . ILE A 1 94 ? 6.695 1.980 -15.012 1.00 86.06 94 ILE A CA 1
ATOM 747 C C . ILE A 1 94 ? 5.232 2.300 -14.733 1.00 86.06 94 ILE A C 1
ATOM 749 O O . ILE A 1 94 ? 4.419 1.417 -14.460 1.00 86.06 94 ILE A O 1
ATOM 753 N N . GLU A 1 95 ? 4.888 3.576 -14.850 1.00 80.31 95 GLU A N 1
ATOM 754 C CA . GLU A 1 95 ? 3.515 4.045 -14.737 1.00 80.31 95 GLU A CA 1
ATOM 755 C C . GLU A 1 95 ? 2.858 4.122 -16.110 1.00 80.31 95 GLU A C 1
ATOM 757 O O . GLU A 1 95 ? 3.425 4.648 -17.067 1.00 80.31 95 GLU A O 1
ATOM 762 N N . GLY A 1 96 ? 1.621 3.646 -16.198 1.00 83.12 96 GLY A N 1
ATOM 763 C CA . GLY A 1 96 ? 0.834 3.734 -17.414 1.00 83.12 96 GLY A CA 1
ATOM 764 C C . GLY A 1 96 ? -0.656 3.661 -17.125 1.00 83.12 96 GLY A C 1
ATOM 765 O O . GLY A 1 96 ? -1.094 3.186 -16.076 1.00 83.12 96 GLY A O 1
ATOM 766 N N . ASN A 1 97 ? -1.446 4.135 -18.080 1.00 81.56 97 ASN A N 1
ATOM 767 C CA . ASN A 1 97 ? -2.881 3.917 -18.107 1.00 81.56 97 ASN A CA 1
ATOM 768 C C . ASN A 1 97 ? -3.247 3.327 -19.466 1.00 81.56 97 ASN A C 1
ATOM 770 O O . ASN A 1 97 ? -2.895 3.886 -20.502 1.00 81.56 97 ASN A O 1
ATOM 774 N N . TYR A 1 98 ? -3.951 2.200 -19.451 1.00 83.50 98 TYR A N 1
ATOM 775 C CA . TYR A 1 98 ? -4.538 1.615 -20.645 1.00 83.50 98 TYR A CA 1
ATOM 776 C C . TYR A 1 98 ? -6.057 1.643 -20.499 1.00 83.50 98 TYR A C 1
ATOM 778 O O . TYR A 1 98 ? -6.605 1.127 -19.523 1.00 83.50 98 TYR A O 1
ATOM 786 N N . SER A 1 99 ? -6.744 2.243 -21.469 1.00 81.06 99 SER A N 1
ATOM 787 C CA . SER A 1 99 ? -8.201 2.203 -21.549 1.00 81.06 99 SER A CA 1
ATOM 788 C C . SER A 1 99 ? -8.614 1.239 -22.649 1.00 81.06 99 SER A C 1
ATOM 790 O O . SER A 1 99 ? -8.298 1.458 -23.813 1.00 81.06 99 SER A O 1
ATOM 792 N N . ILE A 1 100 ? -9.388 0.220 -22.279 1.00 83.69 100 ILE A N 1
ATOM 793 C CA . ILE A 1 100 ? -10.038 -0.680 -23.238 1.00 83.69 100 ILE A CA 1
ATOM 794 C C . ILE A 1 100 ? -10.977 0.143 -24.128 1.00 83.69 100 ILE A C 1
ATOM 796 O O . ILE A 1 100 ? -11.794 0.911 -23.589 1.00 83.69 100 ILE A O 1
ATOM 800 N N . ASP A 1 101 ? -10.876 -0.043 -25.448 1.00 83.06 101 ASP A N 1
ATOM 801 C CA . ASP A 1 101 ? -11.725 0.602 -26.453 1.00 83.06 101 ASP A CA 1
ATOM 802 C C . ASP A 1 101 ? -13.215 0.335 -26.166 1.00 83.06 101 ASP A C 1
ATOM 804 O O . ASP A 1 101 ? -13.616 -0.718 -25.663 1.00 83.06 101 ASP A O 1
ATOM 808 N N . LYS A 1 102 ? -14.066 1.320 -26.450 1.00 66.69 102 LYS A N 1
ATOM 809 C CA . LYS A 1 102 ? -15.518 1.196 -26.318 1.00 66.69 102 LYS A CA 1
ATOM 810 C C . LYS A 1 102 ? -16.094 0.125 -27.244 1.00 66.69 102 LYS A C 1
ATOM 812 O O . LYS A 1 102 ? -17.107 -0.463 -26.861 1.00 66.69 102 LYS A O 1
ATOM 817 N N . GLU A 1 103 ? -15.502 -0.122 -28.413 1.00 68.56 103 GLU A N 1
ATOM 818 C CA . GLU A 1 103 ? -15.980 -1.172 -29.325 1.00 68.56 103 GLU A CA 1
ATOM 819 C C . GLU A 1 103 ? -15.750 -2.571 -28.736 1.00 68.56 103 GLU A C 1
ATOM 821 O O . GLU A 1 103 ? -16.695 -3.360 -28.647 1.00 68.56 103 GLU A O 1
ATOM 826 N N . ASP A 1 104 ? -14.572 -2.824 -28.163 1.00 67.38 104 ASP A N 1
ATOM 827 C CA . ASP A 1 104 ? -14.244 -4.084 -27.479 1.00 67.38 104 ASP A CA 1
ATOM 828 C C . ASP A 1 104 ? -15.139 -4.363 -26.261 1.00 67.38 104 ASP A C 1
ATOM 830 O O . ASP A 1 104 ? -15.467 -5.514 -25.954 1.00 67.38 104 ASP A O 1
ATOM 834 N N . ARG A 1 105 ? -15.604 -3.316 -25.564 1.00 59.34 105 ARG A N 1
ATOM 835 C CA . ARG A 1 105 ? -16.520 -3.459 -24.414 1.00 59.34 105 ARG A CA 1
ATOM 836 C C . ARG A 1 105 ? -17.903 -3.984 -24.800 1.00 59.34 105 ARG A C 1
ATOM 838 O O . ARG A 1 105 ? -18.603 -4.505 -23.931 1.00 59.34 105 ARG A O 1
ATOM 845 N N . ARG A 1 106 ? -18.326 -3.830 -26.060 1.00 61.19 106 ARG A N 1
ATOM 846 C CA . ARG A 1 106 ? -19.638 -4.305 -26.534 1.00 61.19 106 ARG A CA 1
ATOM 847 C C . ARG A 1 106 ? -19.634 -5.805 -26.815 1.00 61.19 106 ARG A C 1
ATOM 849 O O . ARG A 1 106 ? -20.622 -6.464 -26.511 1.00 61.19 106 ARG A O 1
ATOM 856 N N . TYR A 1 107 ? -18.520 -6.349 -27.305 1.00 57.22 107 TYR A N 1
ATOM 857 C CA . TYR A 1 107 ? -18.407 -7.767 -27.664 1.00 57.22 107 TYR A CA 1
ATOM 858 C C . TYR A 1 107 ? -18.417 -8.729 -26.466 1.00 57.22 107 TYR A C 1
ATOM 860 O O . TYR A 1 107 ? -18.687 -9.909 -26.645 1.00 57.22 107 TYR A O 1
ATOM 868 N N . ARG A 1 108 ? -18.172 -8.247 -25.240 1.00 55.00 108 ARG A N 1
ATOM 869 C CA . ARG A 1 108 ? -18.144 -9.077 -24.017 1.00 55.00 108 ARG A CA 1
ATOM 870 C C . ARG A 1 108 ? -19.444 -9.068 -23.198 1.00 55.00 108 ARG A C 1
ATOM 872 O O . ARG A 1 108 ? -19.434 -9.508 -22.054 1.00 55.00 108 ARG A O 1
ATOM 879 N N . ARG A 1 109 ? -20.538 -8.508 -23.731 1.00 52.72 109 ARG A N 1
ATOM 880 C CA . ARG A 1 109 ? -21.871 -8.517 -23.087 1.00 52.72 109 ARG A CA 1
ATOM 881 C C . ARG A 1 109 ? -22.847 -9.542 -23.691 1.00 52.72 109 ARG A C 1
ATOM 883 O O . ARG A 1 109 ? -24.034 -9.473 -23.381 1.00 52.72 109 ARG A O 1
ATOM 890 N N . LEU A 1 110 ? -22.359 -10.439 -24.546 1.00 45.12 110 LEU A N 1
ATOM 891 C CA . LEU A 1 110 ? -23.069 -11.639 -25.004 1.00 45.12 110 LEU A CA 1
ATOM 892 C C . LEU A 1 110 ? -22.649 -12.829 -24.140 1.00 45.12 110 LEU A C 1
ATOM 894 O O . LEU A 1 110 ? -23.524 -13.681 -23.884 1.00 45.12 110 LEU A O 1
#

Sequence (110 aa):
MPHYHNHTKGSENDWKLIRETASSQKFRVTAEQTKIE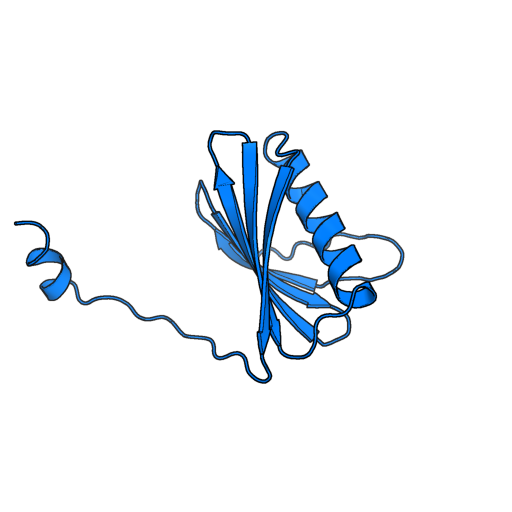VDIHYTAEKILTVNLVVEGHATKSLLNPVMDEIGRLGLSRGDYAVIDYTLSDTEHLIEGNYSIDKEDRRYRRL

pLDDT: mean 83.77, std 16.94, range [38.0, 97.75]

Foldseek 3Di:
DDWDFPDDPPWTWTWDWDDDDPFKTWIWTQTPNKTKIWIWGQDPVLEIEIEIEIQADDDCVRVVVVVVVVCVVSCVPPHSNHYHYDYHYDNDDDDDDDDDDPVVVVVPPD

Radius of gyration: 15.89 Å; chains: 1; bounding box: 38×29×44 Å